Protein AF-A0A414IZM0-F1 (afdb_monomer_lite)

pLDDT: mean 76.47, std 8.35, range [52.84, 88.44]

Secondary structure (DSSP, 8-state):
-PPPPP-HHHHHTS-TT--EEEETTEEEETT-PEEE--THHHHS---SS-------EEE--

Structure (mmCIF, N/CA/C/O backbone):
data_AF-A0A414IZM0-F1
#
_entry.id   AF-A0A414IZM0-F1
#
loop_
_atom_site.group_PDB
_atom_site.id
_atom_site.type_symbol
_atom_site.label_atom_id
_atom_site.label_alt_id
_atom_site.label_comp_id
_atom_site.label_asym_id
_atom_site.label_entity_id
_atom_site.label_seq_id
_atom_site.pdbx_PDB_ins_code
_atom_site.Cartn_x
_atom_site.Cartn_y
_atom_site.Cartn_z
_atom_site.occupancy
_atom_site.B_iso_or_equiv
_atom_site.auth_seq_id
_atom_site.auth_comp_id
_atom_site.auth_asym_id
_atom_site.auth_atom_id
_atom_site.pdbx_PDB_model_num
ATOM 1 N N . MET A 1 1 ? 2.090 -3.3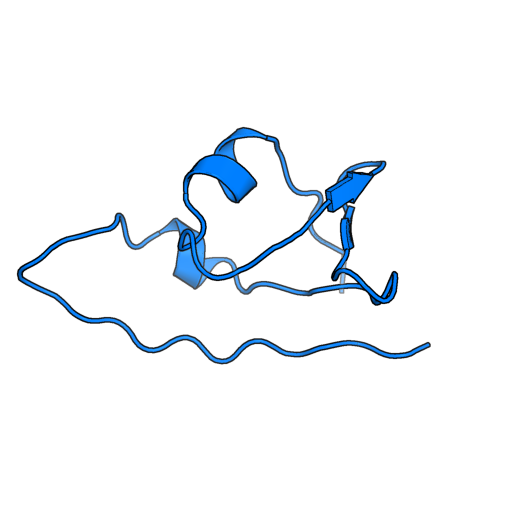99 17.192 1.00 52.84 1 MET A N 1
ATOM 2 C CA . MET A 1 1 ? 2.985 -3.032 16.076 1.00 52.84 1 MET A CA 1
ATOM 3 C C . MET A 1 1 ? 2.630 -1.612 15.676 1.00 52.84 1 MET A C 1
ATOM 5 O O . MET A 1 1 ? 1.447 -1.295 15.683 1.00 52.84 1 MET A O 1
ATOM 9 N N . ALA A 1 2 ? 3.611 -0.733 15.469 1.00 59.22 2 ALA A N 1
ATOM 10 C CA . ALA A 1 2 ? 3.322 0.616 14.989 1.00 59.22 2 ALA A CA 1
ATOM 11 C C . ALA A 1 2 ? 2.850 0.509 13.533 1.00 59.22 2 ALA A C 1
ATOM 13 O O . ALA A 1 2 ? 3.512 -0.147 12.733 1.00 59.22 2 ALA A O 1
ATOM 14 N N . LYS A 1 3 ? 1.691 1.089 13.211 1.00 69.31 3 LYS A N 1
ATOM 15 C CA . LYS A 1 3 ? 1.165 1.097 11.844 1.00 69.31 3 LYS A CA 1
ATOM 16 C C . LYS A 1 3 ? 2.061 2.011 11.001 1.00 69.31 3 LYS A C 1
ATOM 18 O O . LYS A 1 3 ? 2.259 3.166 11.382 1.00 69.31 3 LYS A O 1
ATOM 23 N N . ARG A 1 4 ? 2.636 1.496 9.907 1.00 77.88 4 ARG A N 1
ATOM 24 C CA . ARG A 1 4 ? 3.393 2.312 8.944 1.00 77.88 4 ARG A CA 1
ATOM 25 C C . ARG A 1 4 ? 2.452 3.353 8.335 1.00 77.88 4 ARG A C 1
ATOM 27 O O . ARG A 1 4 ? 1.313 3.028 8.007 1.00 77.88 4 ARG A O 1
ATOM 34 N N . LEU A 1 5 ? 2.940 4.585 8.197 1.00 86.12 5 LEU A N 1
ATOM 35 C CA .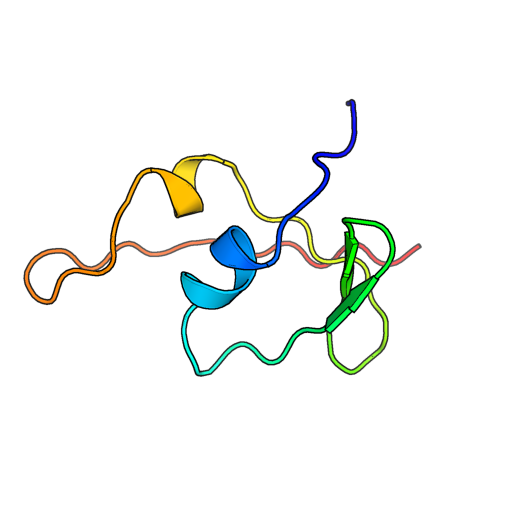 LEU A 1 5 ? 2.272 5.624 7.419 1.00 86.12 5 LEU A CA 1
ATOM 36 C C . LEU A 1 5 ? 2.833 5.604 5.996 1.00 86.12 5 LEU A C 1
ATOM 38 O O . LEU A 1 5 ? 4.049 5.656 5.816 1.00 86.12 5 LEU A O 1
ATOM 42 N N . TYR A 1 6 ? 1.951 5.503 5.009 1.00 87.06 6 TYR A N 1
ATOM 43 C CA . TYR A 1 6 ? 2.294 5.487 3.592 1.00 87.06 6 TYR A CA 1
ATOM 44 C C . TYR A 1 6 ? 2.316 6.896 3.000 1.00 87.06 6 TYR A C 1
ATOM 46 O O . TYR A 1 6 ? 1.679 7.825 3.504 1.00 87.06 6 TYR A O 1
ATOM 54 N N . THR A 1 7 ? 3.047 7.041 1.903 1.00 88.44 7 THR A N 1
ATOM 55 C CA . THR A 1 7 ? 3.226 8.290 1.158 1.00 88.44 7 THR A CA 1
ATOM 56 C C . THR A 1 7 ? 2.691 8.164 -0.268 1.00 88.44 7 THR A C 1
ATOM 58 O O . THR A 1 7 ? 2.378 7.072 -0.739 1.00 88.44 7 THR A O 1
ATOM 61 N N . CYS A 1 8 ? 2.580 9.284 -0.988 1.00 84.19 8 CYS A N 1
ATOM 62 C CA . CYS A 1 8 ? 2.182 9.245 -2.398 1.00 84.19 8 CYS A CA 1
ATOM 63 C C . CYS A 1 8 ? 3.182 8.456 -3.258 1.00 84.19 8 CYS A C 1
ATOM 65 O O . CYS A 1 8 ? 2.759 7.769 -4.183 1.00 84.19 8 CYS A O 1
ATOM 67 N N . ASP A 1 9 ? 4.480 8.513 -2.938 1.00 84.75 9 ASP A N 1
ATOM 68 C CA . ASP A 1 9 ? 5.511 7.742 -3.643 1.00 84.75 9 ASP A CA 1
ATOM 69 C C . ASP A 1 9 ? 5.300 6.233 -3.469 1.00 84.75 9 ASP A C 1
ATOM 71 O O . ASP A 1 9 ? 5.476 5.471 -4.417 1.00 84.75 9 ASP A O 1
ATOM 75 N N . ASP A 1 10 ? 4.853 5.791 -2.290 1.00 82.88 10 ASP A N 1
ATOM 76 C CA . ASP A 1 10 ? 4.526 4.383 -2.045 1.00 82.88 10 ASP A CA 1
ATOM 77 C C . ASP A 1 10 ? 3.408 3.899 -2.984 1.00 82.88 10 ASP A C 1
ATOM 79 O O . ASP A 1 10 ? 3.521 2.821 -3.561 1.00 82.88 10 ASP A O 1
ATOM 83 N N . ILE A 1 11 ? 2.365 4.711 -3.201 1.00 82.75 11 ILE A N 1
ATOM 84 C CA . ILE A 1 11 ? 1.265 4.374 -4.121 1.00 82.75 11 ILE A CA 1
ATOM 85 C C . ILE A 1 11 ? 1.707 4.385 -5.580 1.00 82.75 11 ILE A C 1
ATOM 87 O O . ILE A 1 11 ? 1.290 3.517 -6.340 1.00 82.75 11 ILE A O 1
ATOM 91 N N . MET A 1 12 ? 2.563 5.327 -5.980 1.00 80.62 12 MET A N 1
ATOM 92 C CA . MET A 1 12 ? 3.085 5.383 -7.352 1.00 80.62 12 MET A C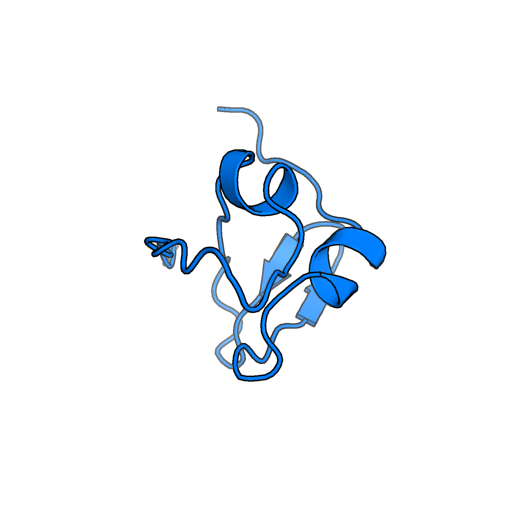A 1
ATOM 93 C C . MET A 1 12 ? 3.901 4.137 -7.727 1.00 80.62 12 MET A C 1
ATOM 95 O O . MET A 1 12 ? 4.023 3.821 -8.907 1.00 80.62 12 MET A O 1
ATOM 99 N N . ASN A 1 13 ? 4.454 3.436 -6.734 1.00 78.06 13 ASN A N 1
ATOM 100 C CA . ASN A 1 13 ? 5.196 2.191 -6.923 1.00 78.06 13 ASN A CA 1
ATOM 101 C C . ASN A 1 13 ? 4.313 0.934 -6.843 1.00 78.06 13 ASN A C 1
ATOM 103 O O . ASN A 1 13 ? 4.815 -0.172 -7.058 1.00 78.06 13 ASN A O 1
ATOM 107 N N . LEU A 1 14 ? 3.019 1.070 -6.533 1.00 77.44 14 LEU A N 1
ATOM 108 C CA . LEU A 1 14 ? 2.106 -0.066 -6.536 1.00 77.44 14 LEU A CA 1
ATOM 109 C C . LEU A 1 14 ? 1.734 -0.472 -7.967 1.00 77.44 14 LEU A C 1
ATOM 111 O O . LEU A 1 14 ? 1.630 0.377 -8.854 1.00 77.44 14 LEU A O 1
ATOM 115 N N . PRO A 1 15 ? 1.487 -1.772 -8.199 1.00 72.81 15 PRO A N 1
ATOM 116 C CA . PRO A 1 15 ? 0.948 -2.238 -9.463 1.00 72.81 15 PRO A CA 1
ATOM 117 C C . PRO A 1 15 ? -0.360 -1.528 -9.832 1.00 72.81 15 PRO A C 1
ATOM 119 O O . PRO A 1 15 ? -1.260 -1.375 -9.007 1.00 72.81 15 PRO A O 1
ATOM 122 N N . ASP A 1 16 ? -0.487 -1.174 -11.105 1.00 73.69 16 ASP A N 1
ATOM 123 C CA . ASP A 1 16 ? -1.604 -0.431 -11.699 1.00 73.69 16 ASP A CA 1
ATOM 124 C C . ASP A 1 16 ? -2.981 -1.108 -11.563 1.00 73.69 16 ASP A C 1
ATOM 126 O O . ASP A 1 16 ? -4.019 -0.441 -11.588 1.00 73.69 16 ASP A O 1
ATOM 130 N N . PHE A 1 17 ? -3.015 -2.430 -11.387 1.00 73.31 17 PHE A N 1
ATOM 131 C CA . PHE A 1 17 ? -4.249 -3.179 -11.148 1.00 73.31 17 PHE A CA 1
ATOM 132 C C . PHE A 1 17 ? -4.803 -3.022 -9.722 1.00 73.31 17 PHE A C 1
ATOM 134 O O . PHE A 1 17 ? -5.962 -3.370 -9.482 1.00 73.31 17 PHE A O 1
ATOM 141 N N . ILE A 1 18 ? -4.011 -2.507 -8.776 1.00 75.38 18 ILE A N 1
ATOM 142 C CA . ILE A 1 18 ? -4.435 -2.262 -7.395 1.00 75.38 18 ILE A CA 1
ATOM 143 C C 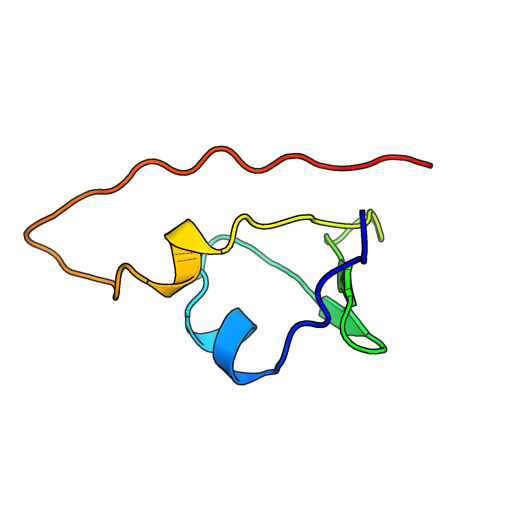. ILE A 1 18 ? -4.986 -0.839 -7.301 1.00 75.38 18 ILE A C 1
ATOM 145 O O . ILE A 1 18 ? -4.247 0.141 -7.323 1.00 75.38 18 ILE A O 1
ATOM 149 N N . ARG A 1 19 ? -6.309 -0.716 -7.178 1.00 79.94 19 ARG A N 1
ATOM 150 C CA . ARG A 1 19 ? -6.970 0.575 -6.951 1.00 79.94 19 ARG A CA 1
ATOM 151 C C . ARG A 1 19 ? -7.046 0.854 -5.460 1.00 79.94 19 ARG A C 1
ATOM 153 O O . ARG A 1 19 ? -7.704 0.109 -4.738 1.00 79.94 19 ARG A O 1
ATOM 160 N N . VAL A 1 20 ? -6.381 1.917 -5.023 1.00 85.88 20 VAL A N 1
ATOM 161 C CA . VAL A 1 20 ? -6.325 2.318 -3.616 1.00 85.88 20 VAL A CA 1
ATOM 162 C C . VAL A 1 20 ? -6.411 3.831 -3.447 1.00 85.88 20 VAL A C 1
ATOM 164 O O . VAL A 1 20 ? -6.067 4.587 -4.355 1.00 85.88 20 VAL A O 1
ATOM 167 N N . GLU A 1 21 ? -6.824 4.265 -2.259 1.00 87.12 21 GLU A N 1
ATOM 168 C CA . GLU A 1 21 ? -6.820 5.666 -1.832 1.00 87.12 21 GLU A CA 1
ATOM 169 C C . GLU A 1 21 ? -5.858 5.876 -0.650 1.00 87.12 21 GLU A C 1
ATOM 171 O O . GLU A 1 21 ? -5.810 5.052 0.264 1.00 87.12 21 GLU A O 1
ATOM 176 N N . LEU A 1 22 ? -5.098 6.983 -0.650 1.00 88.06 22 LEU A N 1
ATOM 177 C CA . LEU A 1 22 ? -4.284 7.414 0.497 1.00 88.06 22 LEU A CA 1
ATOM 178 C C . LEU A 1 22 ? -5.040 8.448 1.320 1.00 88.06 22 LEU A C 1
ATOM 180 O O . LEU A 1 22 ? -5.277 9.558 0.842 1.00 88.06 22 LEU A O 1
ATOM 184 N N . LEU A 1 23 ? -5.340 8.129 2.575 1.00 87.12 23 LEU A N 1
ATOM 185 C CA . LEU A 1 23 ? -5.960 9.061 3.516 1.00 87.12 23 LEU A CA 1
ATOM 186 C C . LEU A 1 23 ? -5.227 8.986 4.856 1.00 87.12 23 LEU A C 1
ATOM 188 O O . LEU A 1 23 ? -5.098 7.910 5.435 1.00 87.12 23 LEU A O 1
ATOM 192 N N . ASP A 1 24 ? -4.707 10.123 5.327 1.00 87.38 24 ASP A N 1
ATOM 193 C CA . ASP A 1 24 ? -3.956 10.244 6.589 1.00 87.38 24 ASP A CA 1
ATOM 194 C C . ASP A 1 24 ? -2.801 9.23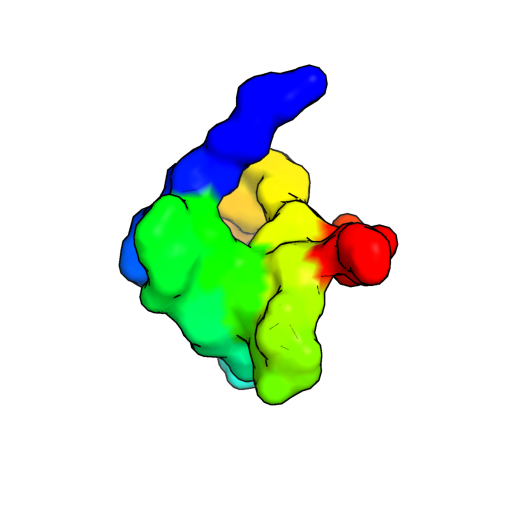2 6.739 1.00 87.38 24 ASP A C 1
ATOM 196 O O . ASP A 1 24 ? -2.521 8.717 7.822 1.00 87.38 24 ASP A O 1
ATOM 200 N N . GLY A 1 25 ? -2.123 8.921 5.629 1.00 86.69 25 GLY A N 1
ATOM 201 C CA . GLY A 1 25 ? -1.036 7.940 5.598 1.00 86.69 25 GLY A CA 1
ATOM 202 C C . GLY A 1 25 ? -1.503 6.484 5.686 1.00 86.69 25 GLY A C 1
ATOM 203 O O . GLY A 1 25 ? -0.691 5.601 5.941 1.00 86.69 25 GLY A O 1
ATOM 204 N N . ILE A 1 26 ? -2.789 6.204 5.483 1.00 86.38 26 ILE A N 1
ATOM 205 C CA . ILE A 1 26 ? -3.349 4.852 5.415 1.00 86.38 26 ILE A CA 1
ATOM 206 C C . ILE A 1 26 ? -3.816 4.591 3.985 1.00 86.38 26 ILE A C 1
ATOM 208 O O . ILE A 1 26 ? -4.460 5.441 3.371 1.00 86.38 26 ILE A O 1
ATOM 212 N N . ILE A 1 27 ? -3.483 3.408 3.472 1.00 87.31 27 ILE A N 1
ATOM 213 C CA . ILE A 1 27 ? -3.958 2.927 2.179 1.00 87.31 27 ILE A CA 1
ATOM 214 C C . ILE A 1 27 ? -5.282 2.198 2.398 1.00 87.31 27 ILE A C 1
ATOM 216 O O . ILE A 1 27 ? -5.364 1.294 3.233 1.00 87.31 27 ILE A O 1
ATOM 220 N N . TYR A 1 28 ? -6.300 2.596 1.645 1.00 85.50 28 TYR A N 1
ATOM 221 C CA . TYR A 1 28 ? -7.620 1.978 1.647 1.00 85.50 28 TYR A CA 1
ATOM 222 C C . TYR A 1 28 ? -7.911 1.326 0.300 1.00 85.50 28 TYR A C 1
ATOM 224 O O . TYR A 1 28 ? -7.559 1.873 -0.746 1.00 85.50 28 TYR A O 1
ATOM 232 N N . THR A 1 29 ? -8.564 0.167 0.326 1.00 84.06 29 THR A N 1
ATOM 233 C CA . THR A 1 29 ? -9.203 -0.435 -0.853 1.00 84.06 29 THR A CA 1
ATOM 234 C C . THR A 1 29 ? -10.478 0.326 -1.233 1.00 84.06 29 THR A C 1
ATOM 236 O O . THR A 1 29 ? -10.950 1.191 -0.494 1.00 84.06 29 THR A O 1
ATOM 239 N N . ASP A 1 30 ? -11.060 0.004 -2.388 1.00 81.94 30 ASP A N 1
ATOM 240 C CA . ASP A 1 30 ? -12.295 0.616 -2.901 1.00 81.94 30 ASP A CA 1
ATOM 241 C C . ASP A 1 30 ? -13.507 0.449 -1.968 1.00 81.94 30 ASP A C 1
ATOM 243 O O . ASP A 1 30 ? -14.429 1.264 -1.978 1.00 81.94 30 ASP A O 1
ATOM 247 N N . ASP A 1 31 ? -13.493 -0.583 -1.126 1.00 82.81 31 ASP A N 1
ATOM 248 C CA . ASP A 1 31 ? -14.487 -0.830 -0.082 1.00 82.81 31 ASP A CA 1
ATOM 249 C C . ASP A 1 31 ? -14.161 -0.160 1.272 1.00 82.81 31 ASP A C 1
ATOM 251 O O . ASP A 1 31 ? -14.795 -0.477 2.280 1.00 82.81 31 ASP A O 1
ATOM 255 N N . PHE A 1 32 ? -13.208 0.784 1.297 1.00 80.69 32 PHE A N 1
ATOM 256 C CA . PHE A 1 32 ? -12.720 1.484 2.494 1.00 80.69 32 PHE A CA 1
ATOM 257 C C . PHE A 1 32 ? -12.128 0.558 3.567 1.00 80.69 32 PHE A C 1
ATOM 259 O O . PHE A 1 32 ? -12.144 0.883 4.758 1.00 80.69 32 PHE A O 1
ATOM 266 N N . THR A 1 33 ? -11.571 -0.586 3.169 1.00 82.44 33 THR A N 1
ATOM 267 C CA . THR A 1 33 ? -10.853 -1.462 4.099 1.00 82.44 33 THR A CA 1
ATOM 268 C C . THR A 1 33 ? -9.379 -1.074 4.195 1.00 82.44 33 THR A C 1
ATOM 270 O O . THR A 1 33 ? -8.739 -0.762 3.192 1.00 82.44 33 THR A O 1
ATOM 273 N N . ASP A 1 34 ? -8.827 -1.092 5.412 1.00 84.81 34 ASP A N 1
ATOM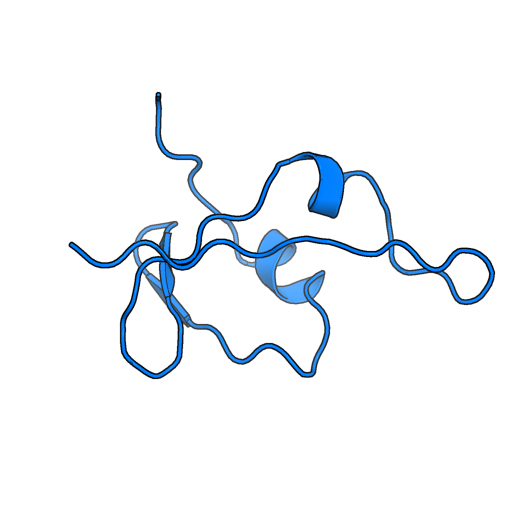 274 C CA . ASP A 1 34 ? -7.405 -0.845 5.651 1.00 84.81 34 ASP A CA 1
ATOM 275 C C . ASP A 1 34 ? -6.560 -1.912 4.915 1.00 84.81 34 ASP A C 1
ATOM 277 O O . ASP A 1 34 ? -6.688 -3.116 5.174 1.00 84.81 34 ASP A O 1
ATOM 281 N N . LEU A 1 35 ? -5.657 -1.467 4.036 1.00 82.06 35 LEU A N 1
ATOM 282 C CA . LEU A 1 35 ? -4.665 -2.318 3.384 1.00 82.06 35 LEU A CA 1
ATOM 283 C C . LEU A 1 35 ? -3.312 -2.183 4.089 1.00 82.06 35 LEU A C 1
ATOM 285 O O . LEU A 1 35 ? -2.768 -1.084 4.229 1.00 82.06 35 LEU A O 1
ATOM 289 N N . GLU A 1 36 ? -2.752 -3.312 4.518 1.00 82.81 36 GLU A N 1
ATOM 290 C CA . GLU A 1 36 ? -1.389 -3.379 5.045 1.00 82.81 36 GLU A CA 1
ATOM 291 C C . GLU A 1 36 ? -0.464 -4.033 4.014 1.00 82.81 36 GLU A C 1
ATOM 293 O O . GLU A 1 36 ? -0.760 -5.100 3.470 1.00 82.81 36 GLU A O 1
ATOM 298 N N . ILE A 1 37 ? 0.648 -3.357 3.726 1.00 78.44 37 ILE A N 1
ATOM 299 C CA . ILE A 1 37 ? 1.656 -3.750 2.748 1.00 78.44 37 ILE A CA 1
ATOM 300 C C . ILE A 1 37 ? 2.992 -3.841 3.483 1.00 78.44 37 ILE A C 1
ATOM 302 O O . ILE A 1 37 ? 3.439 -2.871 4.102 1.00 78.44 37 ILE A O 1
ATOM 306 N N . ASP A 1 38 ? 3.625 -5.009 3.410 1.00 78.44 38 ASP A N 1
ATOM 307 C CA . ASP A 1 38 ? 4.931 -5.248 4.019 1.00 78.44 38 ASP A CA 1
ATOM 308 C C . ASP A 1 38 ? 6.025 -4.373 3.389 1.00 78.44 38 ASP A C 1
ATOM 310 O O . ASP A 1 38 ? 6.017 -4.088 2.189 1.00 78.44 38 ASP A O 1
ATOM 314 N N . GLU A 1 39 ? 7.015 -3.969 4.192 1.00 76.31 39 GLU A N 1
ATOM 315 C CA . GLU A 1 39 ? 8.089 -3.079 3.729 1.00 76.31 39 GLU A CA 1
ATOM 316 C C . GLU A 1 39 ? 8.914 -3.666 2.577 1.00 76.31 39 GLU A C 1
ATOM 318 O O . GLU A 1 39 ? 9.402 -2.917 1.729 1.00 76.31 39 GLU A O 1
ATOM 323 N N . GLU A 1 40 ? 9.032 -4.995 2.521 1.00 75.00 40 GLU A N 1
ATOM 324 C CA . GLU A 1 40 ? 9.753 -5.730 1.476 1.00 75.00 40 GLU A CA 1
ATOM 325 C C . GLU A 1 40 ? 9.209 -5.450 0.069 1.00 75.00 40 GLU A C 1
ATOM 327 O O . GLU A 1 40 ? 9.960 -5.516 -0.905 1.00 75.00 40 GLU A O 1
ATOM 332 N N . VAL A 1 41 ? 7.928 -5.083 -0.048 1.00 72.62 41 VAL A N 1
ATOM 333 C CA . VAL A 1 41 ? 7.307 -4.727 -1.333 1.00 72.62 41 VAL A CA 1
ATOM 334 C C . VAL A 1 41 ? 7.957 -3.477 -1.924 1.00 72.62 41 VAL A C 1
ATOM 336 O O . VAL A 1 41 ? 8.179 -3.407 -3.127 1.00 72.62 41 VAL A O 1
ATOM 339 N N . PHE A 1 42 ? 8.336 -2.518 -1.078 1.00 72.25 42 PHE A N 1
ATOM 340 C CA . PHE A 1 42 ? 8.919 -1.244 -1.508 1.00 72.25 42 PHE A CA 1
ATOM 341 C C . PHE A 1 42 ? 10.431 -1.317 -1.752 1.00 72.25 42 PHE A C 1
ATOM 343 O O . PHE A 1 42 ? 10.993 -0.434 -2.393 1.00 72.25 42 PHE A O 1
ATOM 350 N N . GLN A 1 43 ? 11.106 -2.354 -1.249 1.00 74.00 43 GLN A N 1
ATOM 351 C CA . GLN A 1 43 ? 12.541 -2.570 -1.485 1.00 74.00 43 GLN A CA 1
ATOM 352 C C . GLN A 1 43 ? 12.830 -3.163 -2.870 1.00 74.00 43 GLN A C 1
ATOM 354 O O . GLN A 1 43 ? 13.974 -3.161 -3.321 1.00 74.00 43 GLN A O 1
ATOM 359 N N . ASN A 1 44 ? 11.801 -3.675 -3.541 1.00 70.06 44 ASN A N 1
ATOM 360 C CA . ASN A 1 44 ? 11.908 -4.351 -4.821 1.00 70.06 44 ASN A CA 1
ATOM 361 C C . ASN A 1 44 ? 11.296 -3.464 -5.915 1.00 70.06 44 ASN A C 1
ATOM 363 O O . ASN A 1 44 ? 10.077 -3.490 -6.108 1.00 70.06 44 ASN A O 1
ATOM 367 N N . PRO A 1 45 ? 12.112 -2.667 -6.630 1.00 66.38 45 PRO A N 1
ATOM 368 C CA . PRO A 1 45 ? 11.609 -1.849 -7.722 1.00 66.38 45 PRO A CA 1
ATOM 369 C C . PRO A 1 45 ? 10.988 -2.732 -8.820 1.00 66.38 45 PRO A C 1
ATOM 371 O O . PRO A 1 45 ? 11.469 -3.848 -9.052 1.00 66.38 45 PRO A O 1
ATOM 374 N N . PRO A 1 46 ? 9.952 -2.247 -9.528 1.00 67.31 46 PRO A N 1
ATOM 375 C CA . PRO A 1 46 ? 9.370 -2.970 -10.652 1.00 67.31 46 PRO A CA 1
ATOM 376 C C . PRO A 1 46 ? 10.445 -3.299 -11.699 1.00 67.31 46 PRO A C 1
ATOM 378 O O . PRO A 1 46 ? 11.166 -2.410 -12.151 1.00 67.31 46 PRO A O 1
ATOM 381 N N . SER A 1 47 ? 10.559 -4.567 -12.097 1.00 68.81 47 SER A N 1
ATOM 382 C CA . SER A 1 47 ? 11.467 -4.999 -13.166 1.00 68.81 47 SER A CA 1
ATOM 383 C C . SER A 1 47 ? 10.811 -6.078 -14.024 1.00 68.81 47 SER A C 1
ATOM 385 O O . SER A 1 47 ? 10.066 -6.907 -13.504 1.00 68.81 47 SER A O 1
ATOM 387 N N . GLU A 1 48 ? 11.096 -6.088 -15.327 1.00 69.00 48 GLU A N 1
ATOM 388 C CA . GLU A 1 48 ? 10.595 -7.128 -16.240 1.00 69.00 48 GLU A CA 1
ATOM 389 C C . GLU A 1 48 ? 11.336 -8.467 -16.077 1.00 69.00 48 GLU A C 1
ATOM 391 O O . GLU A 1 48 ? 10.815 -9.511 -16.458 1.00 69.00 48 GLU A O 1
ATOM 396 N N . GLU A 1 49 ? 12.541 -8.459 -15.497 1.00 72.56 49 GLU A N 1
ATOM 397 C CA . GLU A 1 49 ? 13.384 -9.656 -15.353 1.00 72.56 49 GLU A CA 1
ATOM 398 C C . GLU A 1 49 ? 13.096 -10.458 -14.073 1.00 72.56 49 GLU A C 1
ATOM 400 O O . GLU A 1 49 ? 13.339 -11.665 -14.037 1.00 72.56 49 GLU A O 1
ATOM 405 N N . HIS A 1 50 ? 12.567 -9.815 -13.025 1.00 67.19 50 HIS A N 1
ATOM 406 C CA . HIS A 1 50 ? 12.297 -10.451 -11.734 1.00 67.19 50 HIS A CA 1
ATOM 407 C C . HIS A 1 50 ? 10.841 -10.253 -11.314 1.00 67.19 50 HIS A C 1
ATOM 409 O O . HIS A 1 50 ? 10.443 -9.188 -10.843 1.00 67.19 50 HIS A O 1
ATOM 415 N N . HIS A 1 51 ? 10.054 -11.323 -11.429 1.00 66.19 51 HIS A N 1
ATOM 416 C CA . HIS A 1 51 ? 8.699 -11.373 -10.893 1.00 66.19 51 HIS A CA 1
ATOM 417 C C . HIS A 1 51 ? 8.735 -11.716 -9.400 1.00 66.19 51 HIS A C 1
ATOM 419 O O . HIS A 1 51 ? 9.144 -12.814 -9.020 1.00 66.19 51 HIS A O 1
ATOM 425 N N . VAL A 1 52 ? 8.266 -10.795 -8.558 1.00 66.25 52 VAL A N 1
ATOM 426 C CA . VAL A 1 52 ? 8.088 -11.019 -7.118 1.00 66.25 52 VAL A CA 1
ATOM 427 C C . VAL A 1 52 ? 6.597 -11.162 -6.819 1.00 66.25 52 VAL A C 1
ATOM 429 O O . VAL A 1 52 ? 5.779 -10.382 -7.303 1.00 66.25 52 VAL A O 1
ATOM 432 N N . ILE A 1 53 ? 6.235 -12.184 -6.042 1.00 68.25 53 ILE A N 1
ATOM 433 C CA . ILE A 1 53 ? 4.853 -12.424 -5.613 1.00 68.25 53 ILE A CA 1
ATOM 434 C C . ILE A 1 53 ? 4.697 -11.889 -4.192 1.00 68.25 53 ILE A C 1
ATOM 436 O O . ILE A 1 53 ? 5.343 -12.386 -3.271 1.00 68.25 53 ILE A O 1
ATOM 440 N N . TYR A 1 54 ? 3.801 -10.922 -4.013 1.00 70.00 54 TYR A N 1
ATOM 441 C CA . TYR A 1 54 ? 3.449 -10.382 -2.701 1.00 70.00 54 TYR A CA 1
ATOM 442 C C . TYR A 1 54 ? 2.122 -10.950 -2.210 1.00 70.00 54 TYR A C 1
ATOM 444 O O . TYR A 1 54 ? 1.200 -11.191 -2.993 1.00 70.00 54 TYR A O 1
ATOM 452 N N . ARG A 1 55 ? 2.005 -11.133 -0.892 1.00 68.56 55 ARG A N 1
ATOM 453 C CA . ARG A 1 55 ? 0.746 -11.493 -0.241 1.00 68.56 55 ARG A CA 1
ATOM 454 C C . ARG A 1 55 ? 0.174 -10.259 0.441 1.00 68.56 55 ARG A C 1
ATOM 456 O O . ARG A 1 55 ? 0.674 -9.828 1.469 1.00 68.56 55 ARG A O 1
ATOM 463 N N . LEU A 1 56 ? -0.903 -9.731 -0.122 1.00 69.19 56 LEU A N 1
ATOM 464 C CA . LEU A 1 56 ? -1.650 -8.632 0.480 1.00 69.19 56 LEU A CA 1
ATOM 465 C C . LEU A 1 56 ? -2.587 -9.180 1.558 1.00 69.19 56 LEU A C 1
ATOM 467 O O . LEU A 1 56 ? -3.264 -10.191 1.344 1.00 69.19 56 LEU A O 1
ATOM 471 N N . SER A 1 57 ? -2.624 -8.513 2.709 1.00 71.69 57 SER A N 1
ATOM 472 C CA . SER A 1 57 ? -3.548 -8.835 3.796 1.00 71.69 57 SER A CA 1
ATOM 473 C C . SER A 1 57 ? -4.519 -7.676 3.982 1.00 71.69 57 SER A C 1
ATOM 475 O O . SER A 1 57 ? -4.119 -6.554 4.278 1.00 71.69 57 SER A O 1
ATOM 477 N N . ILE A 1 58 ? -5.806 -7.958 3.790 1.00 71.88 58 ILE A N 1
ATOM 478 C CA . ILE A 1 58 ? -6.885 -6.993 4.001 1.00 71.88 58 ILE A CA 1
ATOM 479 C C . ILE A 1 58 ? -7.327 -7.111 5.459 1.00 71.88 58 ILE A C 1
ATOM 481 O O . ILE A 1 58 ? -7.751 -8.188 5.893 1.00 71.88 58 ILE A O 1
ATOM 485 N N . VAL A 1 59 ? -7.224 -6.021 6.219 1.00 70.62 59 VAL A N 1
ATOM 486 C CA . VAL A 1 59 ? -7.573 -6.012 7.643 1.00 70.62 59 VAL A CA 1
ATOM 487 C C . VAL A 1 59 ? -8.962 -5.413 7.811 1.00 70.62 59 VAL A C 1
ATOM 489 O O . VAL A 1 59 ? -9.149 -4.201 7.749 1.00 70.62 59 VAL A O 1
ATOM 492 N N . LYS A 1 60 ? -9.952 -6.271 8.065 1.00 64.12 60 LYS A N 1
ATOM 493 C CA . LYS A 1 60 ? -11.309 -5.833 8.399 1.00 64.12 60 LYS A CA 1
ATOM 494 C C . LYS A 1 60 ? -11.422 -5.616 9.909 1.00 64.12 60 LYS A C 1
ATOM 496 O O . LYS A 1 60 ? -11.165 -6.546 10.674 1.00 64.12 60 LYS A O 1
ATOM 501 N N . LYS A 1 61 ? -11.764 -4.394 10.319 1.00 59.91 61 LYS A N 1
ATOM 502 C CA . LYS A 1 61 ? -12.082 -4.063 11.716 1.00 59.91 61 LYS A CA 1
ATOM 503 C C . LYS A 1 61 ? -13.477 -4.538 12.104 1.00 59.91 61 LYS A C 1
ATOM 505 O O . LYS A 1 61 ? -14.361 -4.562 11.217 1.00 59.91 61 LYS A O 1
#

Foldseek 3Di:
DDAAFADPVNVVQDDPVFDWDHDRSFTAGPVRWTKDFDPVSVVDGDDPVDDDDGDIDTDDD

Organism: NCBI:txid40520

Sequence (61 aa):
MAKRLYTCDDIMNLPDFIRVELLDGIIYTDDFTDLEIDEEVFQNPPSEEHHVIYRLSIVKK

Radius of gyration: 11.81 Å; chains: 1; bounding box: 28×23×32 Å